Protein AF-A0A0G0J3Q2-F1 (afdb_monomer)

Nearest PDB structures (foldseek):
  4tps-assembly1_B  TM=8.385E-01  e=1.288E-03  Bacillus subtilis subsp. subtilis str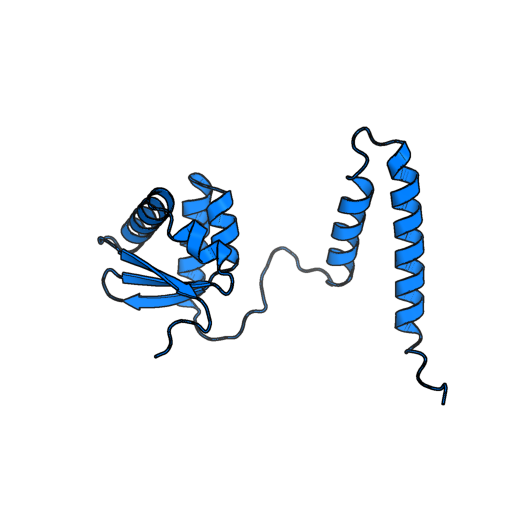. 168
  8a3v-assembly1_C  TM=6.237E-01  e=1.742E-02  Vibrio cholerae
  2aya-assembly1_A  TM=5.145E-01  e=4.061E-02  Escherichia coli
  2m5o-assembly1_A  TM=4.999E-01  e=2.864E-01  Homo sapiens
  3rf0-assembly2_B  TM=2.541E-01  e=2.207E-01  Yersinia pestis CO92

Radius of gyration: 21.68 Å; Cα contacts (8 Å, |Δi|>4): 127; chains: 1; bounding box: 45×45×54 Å

Sequence (148 aa):
MIDRLSKGGDTQKLKELIERLNKAYLEQRYTFLPQIPLELLVMDFVKSDKETVPETIKDYPESGDKNDKILKELIEKVKNENYSIAGILRGCKIVNIDKGKMSIMTNYKFHKEKLSDSKVMSLLEKMAGDFFGEKTKINVMLSGGDYK

Structure (mmCIF, N/CA/C/O backbone):
data_AF-A0A0G0J3Q2-F1
#
_entry.id   AF-A0A0G0J3Q2-F1
#
loop_
_atom_site.group_PDB
_atom_site.id
_atom_site.type_symbol
_atom_site.label_atom_id
_atom_site.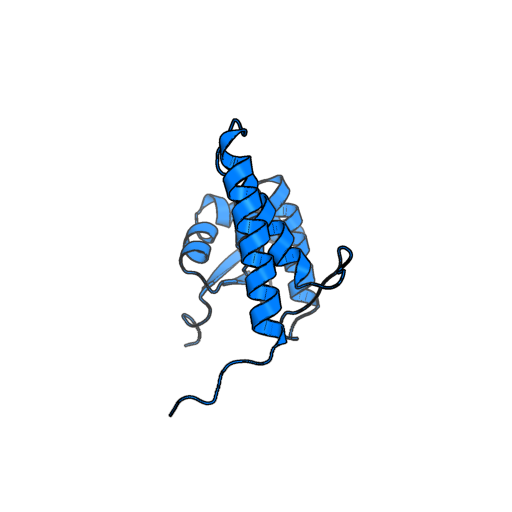label_alt_id
_atom_site.label_comp_id
_atom_site.label_asym_id
_atom_site.label_entity_id
_atom_site.label_seq_id
_atom_site.p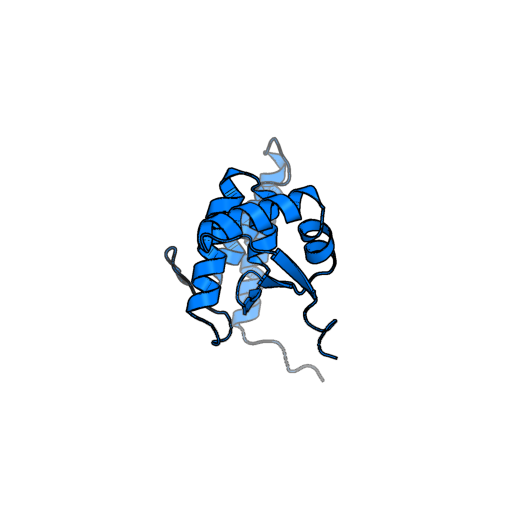dbx_PDB_ins_code
_atom_site.Cartn_x
_atom_site.Cartn_y
_atom_site.Cartn_z
_atom_site.occupancy
_atom_site.B_iso_or_equiv
_atom_site.auth_seq_id
_atom_site.auth_comp_id
_atom_site.auth_asym_id
_atom_site.auth_atom_id
_atom_site.pdbx_PDB_model_num
ATOM 1 N N . MET A 1 1 ? 19.498 -29.380 -35.382 1.00 43.00 1 MET A N 1
ATOM 2 C CA . MET A 1 1 ? 19.730 -28.859 -34.015 1.00 43.00 1 MET A CA 1
ATOM 3 C C . MET A 1 1 ? 19.926 -27.336 -33.988 1.00 43.00 1 MET A C 1
ATOM 5 O O . MET A 1 1 ? 20.501 -26.864 -33.030 1.00 43.00 1 MET A O 1
ATOM 9 N N . ILE A 1 2 ? 19.439 -26.526 -34.943 1.00 41.31 2 ILE A N 1
ATOM 10 C CA . ILE A 1 2 ? 19.470 -25.051 -34.800 1.00 41.31 2 ILE A CA 1
ATOM 11 C C . ILE A 1 2 ? 18.338 -24.417 -35.630 1.00 41.31 2 ILE A C 1
ATOM 13 O O . ILE A 1 2 ? 18.597 -23.668 -36.557 1.00 41.31 2 ILE A O 1
ATOM 17 N N . ASP A 1 3 ? 17.076 -24.754 -35.355 1.00 45.22 3 ASP A N 1
ATOM 18 C CA . ASP A 1 3 ? 15.950 -24.092 -36.037 1.00 45.22 3 ASP A CA 1
ATOM 19 C C . ASP A 1 3 ? 14.808 -23.830 -35.053 1.00 45.22 3 ASP A C 1
ATOM 21 O O . ASP A 1 3 ? 13.842 -24.580 -34.950 1.00 45.22 3 ASP A O 1
ATOM 25 N N . ARG A 1 4 ? 15.024 -22.814 -34.210 1.00 43.97 4 ARG A N 1
ATOM 26 C CA . ARG A 1 4 ? 14.003 -22.106 -33.417 1.00 43.97 4 ARG A CA 1
ATOM 27 C C . ARG A 1 4 ? 14.443 -20.658 -33.170 1.00 43.97 4 ARG A C 1
ATOM 29 O O . ARG A 1 4 ? 14.306 -20.140 -32.065 1.00 43.97 4 ARG A O 1
ATOM 36 N N . LEU A 1 5 ? 15.025 -20.007 -34.179 1.00 44.28 5 LEU A N 1
ATOM 37 C CA . LEU A 1 5 ? 15.294 -18.573 -34.099 1.00 44.28 5 LEU A CA 1
ATOM 38 C C . LEU A 1 5 ? 13.990 -17.818 -34.349 1.00 44.28 5 LEU A C 1
ATOM 40 O O . LEU A 1 5 ? 13.524 -17.692 -35.474 1.00 44.28 5 LEU A O 1
ATOM 44 N N . SER A 1 6 ? 13.398 -17.440 -33.217 1.00 48.28 6 SER A N 1
ATOM 45 C CA . SER A 1 6 ? 12.468 -16.345 -32.942 1.00 48.28 6 SER A CA 1
ATOM 46 C C . SER A 1 6 ? 11.836 -15.632 -34.135 1.00 48.28 6 SER A C 1
ATOM 48 O O . SER A 1 6 ? 12.497 -15.085 -35.012 1.00 48.28 6 SER A O 1
ATOM 50 N N . LYS A 1 7 ? 10.510 -15.544 -34.051 1.00 56.25 7 LYS A N 1
ATOM 51 C CA . LYS A 1 7 ? 9.627 -14.650 -34.798 1.00 56.25 7 LYS A CA 1
ATOM 52 C C . LYS A 1 7 ? 10.303 -13.288 -35.035 1.00 56.25 7 LYS A C 1
ATOM 54 O O . LYS A 1 7 ? 10.717 -12.633 -34.083 1.00 56.25 7 LYS A O 1
ATOM 59 N N . GLY A 1 8 ? 10.362 -12.832 -36.289 1.00 51.53 8 GLY A N 1
ATOM 60 C CA . GLY A 1 8 ? 11.061 -11.600 -36.698 1.00 51.53 8 GLY A CA 1
ATOM 61 C C . GLY A 1 8 ? 10.647 -10.302 -35.979 1.00 51.53 8 GLY A C 1
ATOM 62 O O . GLY A 1 8 ? 11.364 -9.310 -36.070 1.00 51.53 8 GLY A O 1
ATOM 63 N N . GLY A 1 9 ? 9.547 -10.302 -35.219 1.00 59.94 9 GLY A N 1
ATOM 64 C CA . GLY A 1 9 ? 9.152 -9.182 -34.359 1.00 59.94 9 GLY A CA 1
ATOM 65 C C . GLY A 1 9 ? 10.026 -8.999 -33.110 1.00 59.94 9 GLY A C 1
ATOM 66 O O . GLY A 1 9 ? 10.226 -7.868 -32.673 1.00 59.94 9 GLY A O 1
ATOM 67 N N . ASP A 1 10 ? 10.602 -10.072 -32.559 1.00 65.44 10 ASP A N 1
ATOM 68 C CA . ASP A 1 10 ? 11.388 -10.001 -31.315 1.00 65.44 10 ASP A CA 1
ATOM 69 C C . ASP A 1 10 ? 12.768 -9.372 -31.552 1.00 65.44 10 ASP A C 1
ATOM 71 O O . ASP A 1 10 ? 13.262 -8.577 -30.750 1.00 65.44 10 ASP A O 1
ATOM 75 N N . THR A 1 11 ? 13.387 -9.675 -32.697 1.00 78.00 11 THR A N 1
ATOM 76 C CA . THR A 1 11 ? 14.704 -9.141 -33.070 1.00 78.00 11 THR A CA 1
ATOM 77 C C . THR A 1 11 ? 14.649 -7.645 -33.379 1.00 78.00 11 THR A C 1
ATOM 79 O O . THR A 1 11 ? 15.588 -6.915 -33.065 1.00 78.00 11 THR A O 1
ATOM 82 N N . GLN A 1 12 ? 13.544 -7.166 -33.956 1.00 77.25 12 GLN A N 1
ATOM 83 C CA . GLN A 1 12 ? 13.359 -5.747 -34.256 1.00 77.25 12 GLN A CA 1
ATOM 84 C C . GLN A 1 12 ? 13.160 -4.919 -32.980 1.00 77.25 12 GLN A C 1
ATOM 86 O O . GLN A 1 12 ? 13.806 -3.884 -32.826 1.00 77.25 12 GLN A O 1
ATOM 91 N N . LYS A 1 13 ? 12.365 -5.421 -32.025 1.00 78.06 13 LYS A N 1
ATOM 92 C CA . LYS A 1 13 ? 12.221 -4.812 -30.692 1.00 78.06 13 LYS A CA 1
ATOM 93 C C . LYS A 1 13 ? 13.547 -4.764 -29.933 1.00 78.06 13 LYS A C 1
ATOM 95 O O . LYS A 1 13 ? 13.875 -3.753 -29.319 1.00 78.06 13 LYS A O 1
ATOM 100 N N . LEU A 1 14 ? 14.334 -5.841 -30.002 1.00 81.50 14 LEU A N 1
ATOM 101 C CA . LEU A 1 14 ? 15.657 -5.887 -29.382 1.00 81.50 14 LEU A CA 1
ATOM 102 C C . LEU A 1 14 ? 16.597 -4.834 -29.982 1.00 81.50 14 LEU A C 1
ATOM 104 O O . LEU A 1 14 ? 17.293 -4.142 -29.241 1.00 81.50 14 LEU A O 1
ATOM 108 N N . LYS A 1 15 ? 16.595 -4.684 -31.311 1.00 83.50 15 LYS A N 1
ATOM 109 C CA . LYS A 1 15 ? 17.395 -3.666 -31.997 1.00 83.50 15 LYS A CA 1
ATOM 110 C C . LYS A 1 15 ? 17.004 -2.255 -31.549 1.00 83.50 15 LYS A C 1
ATOM 112 O O . LYS A 1 15 ? 17.875 -1.477 -31.175 1.00 83.50 15 LYS A O 1
ATOM 117 N N . GLU A 1 16 ? 15.706 -1.968 -31.496 1.00 84.44 16 GLU A N 1
ATOM 118 C CA . GLU A 1 16 ? 15.185 -0.674 -31.050 1.00 84.44 16 GLU A CA 1
ATOM 119 C C . GLU A 1 16 ? 15.558 -0.361 -29.591 1.00 84.44 16 GLU A C 1
ATOM 121 O O . GLU A 1 16 ? 15.972 0.757 -29.276 1.00 84.44 16 GLU A O 1
ATOM 126 N N . LEU A 1 17 ? 15.478 -1.352 -28.697 1.00 83.75 17 LEU A N 1
ATOM 127 C CA . LEU A 1 17 ? 15.888 -1.197 -27.301 1.00 83.75 17 LEU A CA 1
ATOM 128 C C . LEU A 1 17 ? 17.387 -0.893 -27.179 1.00 83.75 17 LEU A C 1
ATOM 130 O O . LEU A 1 17 ? 17.770 -0.010 -26.412 1.00 83.75 17 LEU A O 1
ATOM 134 N N . ILE A 1 18 ? 18.232 -1.588 -27.946 1.00 86.50 18 ILE A N 1
ATOM 135 C CA . ILE A 1 18 ? 19.683 -1.359 -27.956 1.00 86.50 18 ILE A CA 1
ATOM 136 C C . ILE A 1 18 ? 20.008 0.061 -28.442 1.00 86.50 18 ILE A C 1
ATOM 138 O O . ILE A 1 18 ? 20.859 0.731 -27.855 1.00 86.50 18 ILE A O 1
ATOM 142 N N . GLU A 1 19 ? 19.323 0.551 -29.477 1.00 87.69 19 GLU A N 1
ATOM 143 C CA . GLU A 1 19 ? 19.524 1.911 -29.993 1.00 87.69 19 GLU A CA 1
ATOM 144 C C . GLU A 1 19 ? 19.123 2.978 -28.966 1.00 87.69 19 GLU A C 1
ATOM 146 O O . GLU A 1 19 ? 19.889 3.914 -28.710 1.00 87.69 19 GLU A O 1
ATOM 151 N N . ARG A 1 20 ? 17.970 2.807 -28.307 1.00 84.50 20 ARG A N 1
ATOM 152 C CA . ARG A 1 20 ? 17.527 3.703 -27.228 1.00 84.50 20 ARG A CA 1
ATOM 153 C C . ARG A 1 20 ? 18.498 3.671 -26.043 1.00 84.50 20 ARG A C 1
ATOM 155 O O . ARG A 1 20 ? 18.833 4.726 -25.508 1.00 84.50 20 ARG A O 1
ATOM 162 N N . LEU A 1 21 ? 18.990 2.488 -25.662 1.00 87.00 21 LEU A N 1
ATOM 163 C CA . LEU A 1 21 ? 19.925 2.320 -24.546 1.00 87.00 21 LEU A CA 1
ATOM 164 C C . LEU A 1 21 ? 21.259 3.021 -24.817 1.00 87.00 21 LEU A C 1
ATOM 166 O O . LEU A 1 21 ? 21.761 3.740 -23.955 1.00 87.00 21 LEU A O 1
ATOM 170 N N . ASN A 1 22 ? 21.801 2.865 -26.026 1.00 87.06 22 ASN A N 1
ATOM 171 C CA . ASN A 1 22 ? 23.017 3.564 -26.436 1.00 87.06 22 ASN A CA 1
ATOM 172 C C . ASN A 1 22 ? 22.836 5.084 -26.399 1.00 87.06 22 ASN A C 1
ATOM 174 O O . ASN A 1 22 ? 23.733 5.793 -25.947 1.00 87.06 22 ASN A O 1
ATOM 178 N N . LYS A 1 23 ? 21.672 5.595 -26.816 1.00 85.94 23 LYS A N 1
ATOM 179 C CA . LYS A 1 23 ? 21.364 7.026 -26.731 1.00 85.94 23 LYS A CA 1
ATOM 180 C C . LYS A 1 23 ? 21.357 7.520 -25.278 1.00 85.94 23 LYS A C 1
ATOM 182 O O . LYS A 1 23 ? 22.095 8.450 -24.960 1.00 85.94 23 LYS A O 1
ATOM 187 N N . ALA A 1 24 ? 20.613 6.852 -24.396 1.00 82.62 24 ALA A N 1
ATOM 188 C CA . ALA A 1 24 ? 20.546 7.211 -22.977 1.00 82.62 24 ALA A CA 1
ATOM 189 C C . ALA A 1 24 ? 21.922 7.135 -22.289 1.00 82.62 24 ALA A C 1
ATOM 191 O O . ALA A 1 24 ? 22.258 7.985 -21.464 1.00 82.62 24 ALA A O 1
ATOM 192 N N . TYR A 1 25 ? 22.751 6.156 -22.667 1.00 82.44 25 TYR A N 1
ATOM 193 C CA . TYR A 1 25 ? 24.131 6.031 -22.194 1.00 82.44 25 TYR A CA 1
ATOM 194 C C . TYR A 1 25 ? 25.023 7.205 -22.634 1.00 82.44 25 TYR A C 1
ATOM 196 O O . TYR A 1 25 ? 25.855 7.678 -21.860 1.00 82.44 25 TYR A O 1
ATOM 204 N N . LEU A 1 26 ? 24.854 7.719 -23.856 1.00 82.56 26 LEU A N 1
ATOM 205 C CA . LEU A 1 26 ? 25.596 8.898 -24.319 1.00 82.56 26 LEU A CA 1
ATOM 206 C C . LEU A 1 26 ? 25.140 10.179 -23.602 1.00 82.56 26 LEU A C 1
ATOM 208 O O . LEU A 1 26 ? 25.977 10.999 -23.219 1.00 82.56 26 LEU A O 1
ATOM 212 N N . GLU A 1 27 ? 23.837 10.324 -23.351 1.00 77.75 27 GLU A N 1
ATOM 213 C CA . GLU A 1 27 ? 23.251 11.446 -22.598 1.00 77.75 27 GLU A CA 1
ATOM 214 C C . GLU A 1 27 ? 23.674 11.443 -21.116 1.00 77.75 27 GLU A C 1
ATOM 216 O O . GLU A 1 27 ? 23.754 12.496 -20.480 1.00 77.75 27 GLU A O 1
ATOM 221 N N . GLN A 1 28 ? 24.055 10.275 -20.585 1.00 73.25 28 GLN A N 1
ATOM 222 C CA . GLN A 1 28 ? 24.567 10.086 -19.226 1.00 73.25 28 GLN A CA 1
ATOM 223 C C . GLN A 1 28 ? 25.792 10.954 -18.898 1.00 73.25 28 GLN A C 1
ATOM 225 O O . GLN A 1 28 ? 25.994 11.327 -17.744 1.00 73.25 28 GLN A O 1
ATOM 230 N N . ARG A 1 29 ? 26.606 11.304 -19.901 1.00 63.28 29 ARG A N 1
ATOM 231 C CA . ARG A 1 29 ? 27.837 12.094 -19.712 1.00 63.28 29 ARG A CA 1
ATOM 232 C C . ARG A 1 29 ? 27.596 13.593 -19.524 1.00 63.28 29 ARG A C 1
ATOM 234 O O . ARG A 1 29 ? 28.522 14.296 -19.133 1.00 63.2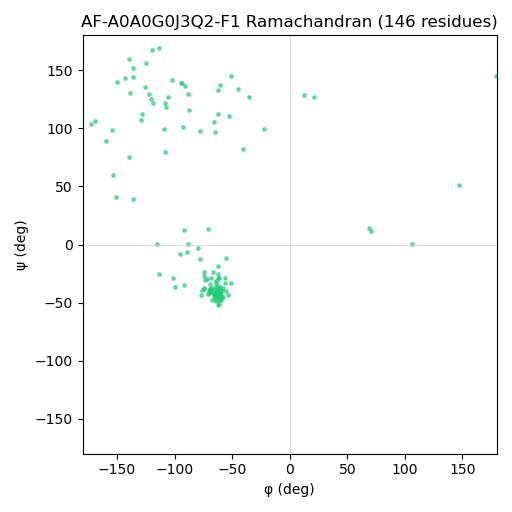8 29 ARG A O 1
ATOM 241 N N . TYR A 1 30 ? 26.382 14.073 -19.794 1.00 64.88 30 TYR A N 1
ATOM 242 C CA . TYR A 1 30 ? 26.036 15.499 -19.771 1.00 64.88 30 TYR A CA 1
ATOM 243 C C . TYR A 1 30 ? 25.016 15.862 -18.684 1.00 64.88 30 TYR A C 1
ATOM 245 O O . TYR A 1 30 ? 24.637 17.023 -18.552 1.00 64.88 30 TYR A O 1
ATOM 253 N N . THR A 1 31 ? 24.576 14.885 -17.889 1.00 63.91 31 THR A N 1
ATOM 254 C CA . THR A 1 31 ? 23.658 15.098 -16.766 1.00 63.91 31 THR A CA 1
ATOM 255 C C . THR A 1 31 ? 24.427 15.283 -15.460 1.00 63.91 31 THR A C 1
ATOM 257 O O . THR A 1 31 ? 25.379 14.561 -15.168 1.00 63.91 31 THR A O 1
ATOM 260 N N . PHE A 1 32 ? 23.966 16.224 -14.633 1.00 64.12 32 PHE A N 1
ATOM 261 C CA . PHE A 1 32 ? 24.468 16.430 -13.271 1.00 64.12 32 PHE A CA 1
ATOM 262 C C . PHE A 1 32 ? 24.230 15.213 -12.357 1.00 64.12 32 PHE A C 1
ATOM 264 O O . PHE A 1 32 ? 24.891 15.079 -11.330 1.00 64.12 32 PHE A O 1
ATOM 271 N N . LEU A 1 33 ? 23.314 14.312 -12.739 1.00 65.62 33 LEU A N 1
ATOM 272 C CA . LEU A 1 33 ? 23.038 13.045 -12.066 1.00 65.62 33 LEU A CA 1
ATOM 273 C C . LEU A 1 33 ? 23.060 11.897 -13.095 1.00 65.62 33 LEU A C 1
ATOM 275 O O . LEU A 1 33 ? 22.122 11.771 -13.890 1.00 65.62 33 LEU A O 1
ATOM 279 N N . PRO A 1 34 ? 24.093 11.038 -13.095 1.00 58.47 34 PRO A N 1
ATOM 280 C CA . PRO A 1 34 ? 24.370 10.058 -14.150 1.00 58.47 34 PRO A CA 1
ATOM 281 C C . PRO A 1 34 ? 23.385 8.877 -14.212 1.00 58.47 34 PRO A C 1
ATOM 283 O O . PRO A 1 34 ? 23.681 7.885 -14.858 1.00 58.47 34 PRO A O 1
ATOM 286 N N . GLN A 1 35 ? 22.234 8.925 -13.545 1.00 63.25 35 GLN A N 1
ATOM 287 C CA . GLN A 1 35 ? 21.268 7.813 -13.504 1.00 63.25 35 GLN A CA 1
ATOM 288 C C . GLN A 1 35 ? 19.948 8.151 -14.211 1.00 63.25 35 GLN A C 1
ATOM 290 O O . GLN A 1 35 ? 19.302 7.267 -14.772 1.00 63.25 35 GLN A O 1
ATOM 295 N N . ILE A 1 36 ? 19.612 9.443 -14.296 1.00 78.88 36 ILE A N 1
ATOM 296 C CA . ILE A 1 36 ? 18.325 9.924 -14.815 1.00 78.88 36 ILE A CA 1
ATOM 297 C C . ILE A 1 36 ? 18.036 9.453 -16.256 1.00 78.88 36 ILE A C 1
ATOM 299 O O . ILE A 1 36 ? 16.925 8.982 -16.497 1.00 78.88 36 ILE A O 1
ATOM 303 N N . PRO A 1 37 ? 18.979 9.504 -17.222 1.00 78.38 37 PRO A N 1
ATOM 304 C CA . PRO A 1 37 ? 18.687 9.099 -18.603 1.00 78.38 37 PRO A CA 1
ATOM 305 C C . PRO A 1 37 ? 18.297 7.622 -18.744 1.00 78.38 37 PRO A C 1
ATOM 307 O O . PRO A 1 37 ? 17.430 7.279 -19.545 1.00 78.38 37 PRO A O 1
ATOM 310 N N . LEU A 1 38 ? 18.900 6.743 -17.939 1.00 81.94 38 LEU A N 1
ATOM 311 C CA . LEU A 1 38 ? 18.574 5.316 -17.936 1.00 81.94 38 LEU A CA 1
ATOM 312 C C . LEU A 1 38 ? 17.232 5.054 -17.247 1.00 81.94 38 LEU A C 1
ATOM 314 O O . LEU A 1 38 ? 16.448 4.237 -17.725 1.00 81.94 38 LEU A O 1
ATOM 318 N N . GLU A 1 39 ? 16.937 5.771 -16.161 1.00 79.12 39 GLU A N 1
ATOM 319 C CA . GLU A 1 39 ? 15.644 5.682 -15.478 1.00 79.12 39 GLU A CA 1
ATOM 320 C C . GLU A 1 39 ? 14.485 6.113 -16.387 1.00 79.12 39 GLU A C 1
ATOM 322 O O . GLU A 1 39 ? 13.481 5.405 -16.479 1.00 79.12 39 GLU A O 1
ATOM 327 N N . LEU A 1 40 ? 14.639 7.227 -17.111 1.00 77.06 40 LEU A N 1
ATOM 328 C CA . LEU A 1 40 ? 13.645 7.707 -18.076 1.00 77.06 40 LEU A CA 1
ATOM 329 C C . LEU A 1 40 ? 13.424 6.701 -19.210 1.00 77.06 40 LEU A C 1
ATOM 331 O O . LEU A 1 40 ? 12.281 6.401 -19.550 1.00 77.06 40 LEU A O 1
ATOM 335 N N . LEU A 1 41 ? 14.500 6.103 -19.731 1.00 83.12 41 LEU A N 1
ATOM 336 C CA . LEU A 1 41 ? 14.406 5.071 -20.759 1.00 83.12 41 LEU A CA 1
ATOM 337 C C . LEU A 1 41 ? 13.617 3.841 -20.289 1.00 83.12 41 LEU A C 1
ATOM 339 O O . LEU A 1 41 ? 12.793 3.320 -21.041 1.00 83.12 41 LEU A O 1
ATOM 343 N N . VAL A 1 42 ? 13.835 3.384 -19.052 1.00 82.94 42 VAL A N 1
ATOM 344 C CA . VAL A 1 42 ? 13.074 2.262 -18.478 1.00 82.94 42 VAL A CA 1
ATOM 345 C C . VAL A 1 42 ? 11.597 2.632 -18.332 1.00 82.94 42 VAL A C 1
ATOM 347 O O . VAL A 1 42 ? 10.733 1.824 -18.675 1.00 82.94 42 VAL A O 1
ATOM 350 N N . MET A 1 43 ? 11.284 3.853 -17.884 1.00 76.25 43 MET A N 1
ATOM 351 C CA . MET A 1 43 ? 9.896 4.321 -17.789 1.00 76.25 43 MET A CA 1
ATOM 352 C C . MET A 1 43 ? 9.207 4.367 -19.157 1.00 76.25 43 MET A C 1
ATOM 354 O O . MET A 1 43 ? 8.067 3.916 -19.277 1.00 76.25 43 MET A O 1
ATOM 358 N N . ASP A 1 44 ? 9.884 4.875 -20.184 1.00 79.31 44 ASP A N 1
ATOM 359 C CA . ASP A 1 44 ? 9.330 4.982 -21.535 1.00 79.31 44 ASP A CA 1
ATOM 360 C C . ASP A 1 44 ? 9.155 3.613 -22.190 1.00 79.31 44 ASP A C 1
ATOM 362 O O . ASP A 1 44 ? 8.140 3.362 -22.841 1.00 79.31 44 ASP A O 1
ATOM 366 N N . PHE A 1 45 ? 10.092 2.690 -21.974 1.00 78.88 45 PHE A N 1
ATOM 367 C CA . PHE A 1 45 ? 9.984 1.324 -22.480 1.00 78.88 45 PHE A CA 1
ATOM 368 C C . PHE A 1 45 ? 8.808 0.571 -21.838 1.00 78.88 45 PHE A C 1
ATOM 370 O O . PHE A 1 45 ? 7.996 -0.018 -22.545 1.00 78.88 45 PHE A O 1
ATOM 377 N N . VAL A 1 46 ? 8.632 0.685 -20.515 1.00 78.25 46 VAL A N 1
ATOM 378 C CA . VAL A 1 46 ? 7.494 0.081 -19.791 1.00 78.25 46 VAL A CA 1
ATOM 379 C C . VAL A 1 46 ? 6.150 0.684 -20.218 1.00 78.25 46 VAL A C 1
ATOM 381 O O . VAL A 1 46 ? 5.132 -0.010 -20.209 1.00 78.25 46 VAL A O 1
ATOM 384 N N . LYS A 1 47 ? 6.125 1.966 -20.604 1.00 73.50 47 LYS A N 1
ATOM 385 C CA . LYS A 1 47 ? 4.932 2.609 -21.176 1.00 73.50 47 LYS A CA 1
ATOM 386 C C . LYS A 1 47 ? 4.654 2.157 -22.611 1.00 73.50 47 LYS A C 1
ATOM 388 O O . LYS A 1 47 ? 3.496 2.109 -22.990 1.00 73.50 47 LYS A O 1
ATOM 393 N N . SER A 1 48 ? 5.680 1.811 -23.389 1.00 62.41 48 SER A N 1
ATOM 394 C CA . SER A 1 48 ? 5.556 1.486 -24.819 1.00 62.41 48 SER A CA 1
ATOM 395 C C . SER A 1 48 ? 4.932 0.108 -25.096 1.00 62.41 48 SER A C 1
ATOM 397 O O . SER A 1 48 ? 4.296 -0.059 -26.131 1.00 62.41 48 SER A O 1
ATOM 399 N N . ASP A 1 49 ? 5.056 -0.866 -24.184 1.00 59.75 49 ASP A N 1
ATOM 400 C CA . ASP A 1 49 ? 4.332 -2.156 -24.263 1.00 59.75 49 ASP A CA 1
ATOM 401 C C . ASP A 1 49 ? 2.868 -2.053 -23.790 1.00 59.75 49 ASP A C 1
ATOM 403 O O . ASP A 1 49 ? 2.110 -3.021 -23.860 1.00 59.75 49 ASP A O 1
ATOM 407 N N . LYS A 1 50 ? 2.444 -0.874 -23.323 1.00 46.41 50 LYS A N 1
ATOM 408 C CA . LYS A 1 50 ? 1.051 -0.573 -23.005 1.00 46.41 50 LYS A CA 1
ATOM 409 C C . LYS A 1 50 ? 0.523 0.406 -24.046 1.00 46.41 50 LYS A C 1
ATOM 411 O O . LYS A 1 50 ? 0.737 1.610 -23.931 1.00 46.41 50 LYS A O 1
ATOM 416 N N . GLU A 1 51 ? -0.202 -0.098 -25.046 1.00 45.44 51 GLU A N 1
ATOM 417 C CA . GLU A 1 51 ? -1.158 0.745 -25.770 1.00 45.44 51 GLU A CA 1
ATOM 418 C C . GLU A 1 51 ? -1.952 1.570 -24.748 1.00 45.44 51 GLU A C 1
ATOM 420 O O . GLU A 1 51 ? -2.352 1.066 -23.696 1.00 45.44 51 GLU A O 1
ATOM 425 N N . THR A 1 52 ? -2.074 2.863 -25.043 1.00 42.09 52 THR A N 1
ATOM 426 C CA . THR A 1 52 ? -2.698 3.921 -24.245 1.00 42.09 52 THR A CA 1
ATOM 427 C C . THR A 1 52 ? -3.721 3.416 -23.225 1.00 42.09 52 THR A C 1
ATOM 429 O O . THR A 1 52 ? -4.889 3.217 -23.551 1.00 42.09 52 THR A O 1
ATOM 432 N N . VAL A 1 53 ? -3.305 3.296 -21.965 1.00 41.31 53 VAL A N 1
ATOM 433 C CA . VAL A 1 53 ? -4.234 3.415 -20.843 1.00 41.31 53 VAL A CA 1
ATOM 434 C C . VAL A 1 53 ? -4.219 4.880 -20.403 1.00 41.31 53 VAL A C 1
ATOM 436 O O . VAL A 1 53 ? -3.279 5.289 -19.715 1.00 41.31 53 VAL A O 1
ATOM 439 N N . PRO A 1 54 ? -5.217 5.708 -20.789 1.00 36.94 54 PRO A N 1
ATOM 440 C CA . PRO A 1 54 ? -5.556 6.865 -19.964 1.00 36.94 54 PRO A CA 1
ATOM 441 C C . PRO A 1 54 ? -5.760 6.356 -18.536 1.00 36.94 54 PRO A C 1
ATOM 443 O O . PRO A 1 54 ? -6.217 5.228 -18.364 1.00 36.94 54 PRO A O 1
ATOM 446 N N . GLU A 1 55 ? -5.383 7.147 -17.533 1.00 47.78 55 GLU A N 1
ATOM 447 C CA . GLU A 1 55 ? -5.502 6.845 -16.101 1.00 47.78 55 GLU A CA 1
ATOM 448 C C . GLU A 1 55 ? -6.827 6.142 -15.723 1.00 47.78 55 GLU A C 1
ATOM 450 O O . GLU A 1 55 ? -7.765 6.787 -15.286 1.00 47.78 55 GLU A O 1
ATOM 455 N N . THR A 1 56 ? -6.929 4.817 -15.891 1.00 42.56 56 THR A N 1
ATOM 456 C CA . THR A 1 56 ? -8.088 3.983 -15.531 1.00 42.56 56 THR A CA 1
ATOM 457 C C . THR A 1 56 ? -7.759 2.482 -15.716 1.00 42.56 56 THR A C 1
ATOM 459 O O . THR A 1 56 ? -7.674 1.987 -16.829 1.00 42.56 56 THR A O 1
ATOM 462 N N . ILE A 1 57 ? -7.516 1.791 -14.587 1.00 49.38 57 ILE A N 1
ATOM 463 C CA . ILE A 1 57 ? -7.806 0.377 -14.190 1.00 49.38 57 ILE A CA 1
ATOM 464 C C . ILE A 1 57 ? -8.051 -0.668 -15.330 1.00 49.38 57 ILE A C 1
ATOM 466 O O . ILE A 1 57 ? -8.968 -0.475 -16.114 1.00 49.38 57 ILE A O 1
ATOM 470 N N . LYS A 1 58 ? -7.384 -1.844 -15.429 1.00 46.09 58 LYS A N 1
ATOM 471 C CA . LYS A 1 58 ? -7.537 -3.092 -14.615 1.00 46.09 58 LYS A CA 1
ATOM 472 C C . LYS A 1 58 ? -6.578 -4.216 -15.086 1.00 46.09 58 LYS A C 1
ATOM 474 O O . LYS A 1 58 ? -6.393 -4.344 -16.286 1.00 46.09 58 LYS A O 1
ATOM 479 N N . ASP A 1 59 ? -6.058 -5.034 -14.153 1.00 34.47 59 ASP A N 1
ATOM 480 C CA . ASP A 1 59 ? -6.199 -6.514 -14.143 1.00 34.47 59 ASP A CA 1
ATOM 481 C C . ASP A 1 59 ? -5.708 -7.095 -12.789 1.00 34.47 59 ASP A C 1
ATOM 483 O O . ASP A 1 59 ? -4.517 -7.094 -12.482 1.00 34.47 59 ASP A O 1
ATOM 487 N N . TYR A 1 60 ? -6.638 -7.526 -11.934 1.00 42.00 60 TYR A N 1
ATOM 488 C CA . TYR A 1 60 ? -6.401 -8.402 -10.776 1.00 42.00 60 TYR A CA 1
ATOM 489 C C . TYR A 1 60 ? -7.610 -9.348 -10.677 1.00 42.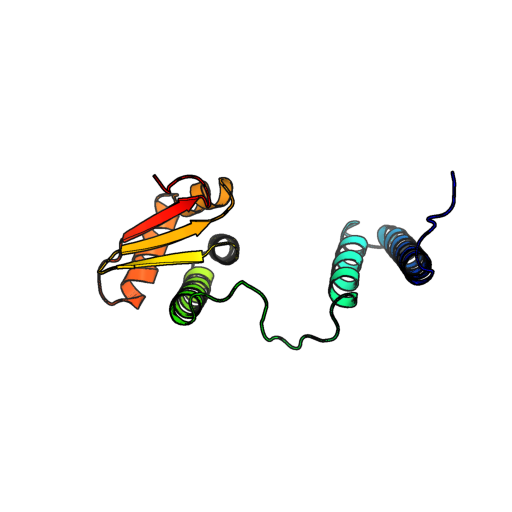00 60 TYR A C 1
ATOM 491 O O . TYR A 1 60 ? -8.726 -8.906 -10.953 1.00 42.00 60 TYR A O 1
ATOM 499 N N . PRO A 1 61 ? -7.416 -10.626 -10.295 1.00 39.41 61 PRO A N 1
ATOM 500 C CA . PRO A 1 61 ? -8.432 -11.664 -10.441 1.00 39.41 61 PRO A CA 1
ATOM 501 C C . PRO A 1 61 ? -9.692 -11.358 -9.625 1.00 39.41 61 PRO A C 1
ATOM 503 O O . PRO A 1 61 ? -9.619 -10.994 -8.448 1.00 39.41 61 PRO A O 1
ATOM 506 N N . GLU A 1 62 ? -10.831 -11.508 -10.299 1.00 46.75 62 GLU A N 1
ATOM 507 C CA . GLU A 1 62 ? -12.183 -11.177 -9.859 1.00 46.75 62 GLU A CA 1
ATOM 508 C C . GLU A 1 62 ? -12.645 -12.028 -8.670 1.00 46.75 62 GLU A C 1
ATOM 510 O O . GLU A 1 62 ? -13.190 -13.118 -8.823 1.00 46.75 62 GLU A O 1
ATOM 515 N N . SER A 1 63 ? -12.496 -11.478 -7.467 1.00 49.38 63 SER A N 1
ATOM 516 C CA . SER A 1 63 ? -13.376 -11.774 -6.333 1.00 49.38 63 SER A CA 1
ATOM 517 C C . SER A 1 63 ? -13.269 -10.652 -5.284 1.00 49.38 63 SER A C 1
ATOM 519 O O . SER A 1 63 ? -12.427 -10.750 -4.393 1.00 49.38 63 SER A O 1
ATOM 521 N N . GLY A 1 64 ? -14.074 -9.572 -5.359 1.00 49.91 64 GLY A N 1
ATOM 522 C CA . GLY A 1 64 ? -14.166 -8.613 -4.232 1.00 49.91 64 GLY A CA 1
ATOM 523 C C . GLY A 1 64 ? -14.411 -7.114 -4.493 1.00 49.91 64 GLY A C 1
ATOM 524 O O . GLY A 1 64 ? -13.731 -6.295 -3.883 1.00 49.91 64 GLY A O 1
ATOM 525 N N . ASP A 1 65 ? -15.418 -6.713 -5.282 1.00 72.31 65 ASP A N 1
ATOM 526 C CA . ASP A 1 65 ? -15.684 -5.292 -5.639 1.00 72.31 65 ASP A CA 1
ATOM 527 C C . ASP A 1 65 ? -15.757 -4.308 -4.441 1.00 72.31 65 ASP A C 1
ATOM 529 O O . ASP A 1 65 ? -15.336 -3.155 -4.537 1.00 72.31 65 ASP A O 1
ATOM 533 N N . LYS A 1 66 ? -16.251 -4.758 -3.277 1.00 82.06 66 LYS A N 1
ATOM 534 C CA . LYS A 1 66 ? -16.332 -3.928 -2.058 1.00 82.06 66 LYS A CA 1
ATOM 535 C C . LYS A 1 66 ? -14.983 -3.764 -1.355 1.00 82.06 66 LYS A C 1
ATOM 537 O O . LYS A 1 66 ? -14.644 -2.660 -0.940 1.00 82.06 66 LYS A O 1
ATOM 542 N N . ASN A 1 67 ? -14.213 -4.841 -1.234 1.00 87.69 67 ASN A N 1
ATOM 543 C CA . ASN A 1 67 ? -12.949 -4.838 -0.499 1.00 87.69 67 ASN A CA 1
ATOM 544 C C . ASN A 1 67 ? -11.890 -3.996 -1.216 1.00 87.69 67 ASN A C 1
ATOM 546 O O . ASN A 1 67 ? -11.151 -3.263 -0.566 1.00 87.69 67 ASN A O 1
ATOM 550 N N . ASP A 1 68 ? -11.864 -4.037 -2.549 1.00 86.88 68 ASP A N 1
ATOM 551 C CA . ASP A 1 68 ? -10.984 -3.196 -3.360 1.00 86.88 68 ASP A CA 1
ATOM 552 C C . ASP A 1 68 ? -11.281 -1.701 -3.200 1.00 86.88 68 ASP A C 1
ATOM 554 O O . ASP A 1 68 ? -10.358 -0.891 -3.109 1.00 86.88 68 ASP A O 1
ATOM 558 N N . LYS A 1 69 ? -12.562 -1.316 -3.131 1.00 89.69 69 LYS A N 1
ATOM 559 C CA . LYS A 1 69 ? -12.955 0.080 -2.879 1.00 89.69 69 LYS A CA 1
ATOM 560 C C . LYS A 1 69 ? -12.495 0.543 -1.501 1.00 89.69 69 LYS A C 1
ATOM 562 O O . LYS A 1 69 ? -11.839 1.574 -1.401 1.00 89.69 69 LYS A O 1
ATOM 567 N N . ILE A 1 70 ? -12.759 -0.259 -0.471 1.00 90.94 70 ILE A N 1
ATOM 568 C CA . ILE A 1 70 ? -12.344 0.033 0.908 1.00 90.94 70 ILE A CA 1
ATOM 569 C C . ILE A 1 70 ? -10.820 0.155 1.000 1.00 90.94 70 ILE A C 1
ATOM 571 O O . ILE A 1 70 ? -10.308 1.089 1.613 1.00 90.94 70 ILE A O 1
ATOM 575 N N . LEU A 1 71 ? -10.079 -0.749 0.353 1.00 92.81 71 LEU A N 1
ATOM 576 C CA . LEU A 1 71 ? -8.621 -0.698 0.334 1.00 92.81 71 LEU A CA 1
ATOM 577 C C . LEU A 1 71 ? -8.107 0.578 -0.342 1.00 92.81 71 LEU A C 1
ATOM 579 O O . LEU A 1 71 ? -7.183 1.203 0.172 1.00 92.81 71 LEU A O 1
ATOM 583 N N . LYS A 1 72 ? -8.705 0.995 -1.464 1.00 92.19 72 LYS A N 1
ATOM 584 C CA . LYS A 1 72 ? -8.334 2.246 -2.144 1.00 92.19 72 LYS A CA 1
ATOM 585 C C . LYS A 1 72 ? -8.569 3.471 -1.268 1.00 92.19 72 LYS A C 1
ATOM 587 O O . LYS A 1 72 ? -7.676 4.308 -1.167 1.00 92.19 72 LYS A O 1
ATOM 592 N N . GLU A 1 73 ? -9.722 3.559 -0.613 1.00 92.25 73 GLU A N 1
ATOM 593 C CA . GLU A 1 73 ? -10.020 4.677 0.290 1.00 92.25 73 GLU A CA 1
ATOM 594 C C . GLU A 1 73 ? -9.072 4.701 1.494 1.00 92.25 73 GLU A C 1
ATOM 596 O O . GLU A 1 73 ? -8.544 5.755 1.854 1.00 92.25 73 GLU A O 1
ATOM 601 N N . LEU A 1 74 ? -8.764 3.531 2.066 1.00 93.00 74 LEU A N 1
ATOM 602 C CA . LEU A 1 74 ? -7.779 3.410 3.139 1.00 93.00 74 LEU A CA 1
ATOM 603 C C . LEU A 1 74 ? -6.391 3.889 2.685 1.00 93.00 74 LEU A C 1
ATOM 605 O O . LEU A 1 74 ? -5.735 4.630 3.415 1.00 93.00 74 LEU A O 1
ATOM 609 N N . ILE A 1 75 ? -5.948 3.509 1.481 1.00 93.69 75 ILE A N 1
ATOM 610 C CA . ILE A 1 75 ? -4.660 3.936 0.910 1.00 93.69 75 ILE A CA 1
ATOM 611 C C . ILE A 1 75 ? -4.602 5.458 0.767 1.00 93.69 75 ILE A C 1
ATOM 613 O O . ILE A 1 75 ? -3.610 6.063 1.176 1.00 93.69 75 ILE A O 1
ATOM 617 N N . GLU A 1 76 ? -5.644 6.080 0.214 1.00 93.25 76 GLU A N 1
ATOM 618 C CA . GLU A 1 76 ? -5.683 7.535 0.034 1.00 93.25 76 GLU A CA 1
ATOM 619 C C . GLU A 1 76 ? -5.693 8.270 1.377 1.00 93.25 76 GLU A C 1
ATOM 621 O O . GLU A 1 76 ? -5.011 9.284 1.532 1.00 93.25 76 GLU A O 1
ATOM 626 N N . LYS A 1 77 ? -6.370 7.727 2.392 1.00 91.81 77 LYS A N 1
ATOM 627 C CA . LYS A 1 77 ? -6.354 8.312 3.734 1.00 91.81 77 LYS A CA 1
ATOM 628 C C . LYS A 1 77 ? -4.974 8.209 4.385 1.00 91.81 77 LYS A C 1
ATOM 630 O O . LYS A 1 77 ? -4.445 9.207 4.870 1.00 91.81 77 LYS A O 1
ATOM 635 N N . VAL A 1 78 ? -4.359 7.026 4.329 1.00 93.62 78 VAL A N 1
ATOM 636 C CA . VAL A 1 78 ? -3.022 6.767 4.885 1.00 93.62 78 VAL A CA 1
ATOM 637 C C . VAL A 1 78 ? -1.950 7.592 4.177 1.00 93.62 78 VAL A C 1
ATOM 639 O O . VAL A 1 78 ? -1.002 8.020 4.823 1.00 93.62 78 VAL A O 1
ATOM 642 N N . LYS A 1 79 ? -2.099 7.873 2.879 1.00 91.50 79 LYS A N 1
ATOM 643 C CA . LYS A 1 79 ? -1.158 8.684 2.090 1.00 91.50 79 LYS A CA 1
ATOM 644 C C . LYS A 1 79 ? -0.919 10.078 2.679 1.00 91.50 79 LYS A C 1
ATOM 646 O O . LYS A 1 79 ? 0.203 10.566 2.571 1.00 91.50 79 LYS A O 1
ATOM 651 N N . ASN A 1 80 ? -1.932 10.682 3.308 1.00 90.56 80 ASN A N 1
ATOM 652 C CA . ASN A 1 80 ? -1.811 11.999 3.946 1.00 90.56 80 ASN A CA 1
ATOM 653 C C . ASN A 1 80 ? -0.910 11.974 5.192 1.00 90.56 80 ASN A C 1
ATOM 655 O O . ASN A 1 80 ? -0.260 12.968 5.490 1.00 90.56 80 ASN A O 1
ATOM 659 N N . GLU A 1 81 ? -0.831 10.833 5.878 1.00 89.75 81 GLU A N 1
ATOM 660 C CA . GLU A 1 81 ? -0.035 10.668 7.102 1.00 89.75 81 GLU A CA 1
ATOM 661 C C . GLU A 1 81 ? 1.313 9.982 6.825 1.00 89.75 81 GLU A C 1
ATOM 663 O O . GLU A 1 81 ? 2.325 10.289 7.453 1.00 89.75 81 GLU A O 1
ATOM 668 N N . ASN A 1 82 ? 1.346 9.016 5.899 1.00 90.69 82 ASN A N 1
ATOM 669 C CA . ASN A 1 82 ? 2.534 8.234 5.579 1.00 90.69 82 ASN A CA 1
ATOM 670 C C . ASN A 1 82 ? 2.512 7.671 4.145 1.00 90.69 82 ASN A C 1
ATOM 672 O O . ASN A 1 82 ? 1.961 6.601 3.862 1.00 90.69 82 ASN A O 1
ATOM 676 N N . TYR A 1 83 ? 3.210 8.365 3.244 1.00 92.81 83 TYR A N 1
ATOM 677 C CA . TYR A 1 83 ? 3.309 7.995 1.831 1.00 92.81 83 TYR A CA 1
ATOM 678 C C . TYR A 1 83 ? 3.952 6.616 1.600 1.00 92.81 83 TYR A C 1
ATOM 680 O O . TYR A 1 83 ? 3.515 5.855 0.733 1.00 92.81 83 TYR A O 1
ATOM 688 N N . SER A 1 84 ? 4.966 6.263 2.396 1.00 91.25 84 SER A N 1
ATOM 689 C CA . SER A 1 84 ? 5.676 4.985 2.277 1.00 91.25 84 SER A CA 1
ATOM 690 C C . SER A 1 84 ? 4.768 3.800 2.608 1.00 91.25 84 SER A C 1
ATOM 692 O O . SER A 1 84 ? 4.762 2.807 1.881 1.00 91.25 84 SER A O 1
ATOM 694 N N . ILE A 1 85 ? 3.951 3.910 3.660 1.00 94.62 85 ILE A N 1
ATOM 695 C CA . ILE A 1 85 ? 2.989 2.861 4.031 1.00 94.62 85 ILE A CA 1
ATOM 696 C C . ILE A 1 85 ? 1.868 2.744 2.997 1.00 94.62 85 ILE A C 1
ATOM 698 O O . ILE A 1 85 ? 1.500 1.627 2.632 1.00 94.62 85 ILE A O 1
ATOM 702 N N . ALA A 1 86 ? 1.385 3.863 2.452 1.00 93.50 86 ALA A N 1
ATOM 703 C CA . ALA A 1 86 ? 0.432 3.840 1.343 1.00 93.50 86 ALA A CA 1
ATOM 704 C C . ALA A 1 86 ? 0.993 3.083 0.122 1.00 93.50 86 ALA A C 1
ATOM 706 O O . ALA A 1 86 ? 0.271 2.328 -0.526 1.00 93.50 86 ALA A O 1
ATOM 707 N N . GLY A 1 87 ? 2.294 3.221 -0.160 1.00 91.69 87 GLY A N 1
ATOM 708 C CA . GLY A 1 87 ? 2.989 2.435 -1.183 1.00 91.69 87 GLY A CA 1
ATOM 709 C C . GLY A 1 87 ? 2.952 0.928 -0.923 1.00 91.69 87 GLY A C 1
ATOM 710 O O . GLY A 1 87 ? 2.635 0.161 -1.829 1.00 91.69 87 GLY A O 1
ATOM 711 N N . ILE A 1 88 ? 3.206 0.510 0.318 1.00 92.81 88 ILE A N 1
ATOM 712 C CA . ILE A 1 88 ? 3.180 -0.904 0.720 1.00 92.81 88 ILE A CA 1
ATOM 713 C C . ILE A 1 88 ? 1.763 -1.489 0.610 1.00 92.81 88 ILE A C 1
ATOM 715 O O . ILE A 1 88 ? 1.584 -2.598 0.099 1.00 92.81 88 ILE A O 1
ATOM 719 N N . LEU A 1 89 ? 0.743 -0.738 1.037 1.00 93.75 89 LEU A N 1
ATOM 720 C CA . LEU A 1 89 ? -0.660 -1.168 0.994 1.00 93.75 89 LEU A CA 1
ATOM 721 C C . LEU A 1 89 ? -1.170 -1.447 -0.427 1.00 93.75 89 LEU A C 1
ATOM 723 O O . LEU A 1 89 ? -2.023 -2.313 -0.595 1.00 93.75 89 LEU A O 1
ATOM 727 N N . ARG A 1 90 ? -0.624 -0.782 -1.456 1.00 92.31 90 ARG A N 1
ATOM 728 C CA . ARG A 1 90 ? -0.974 -1.053 -2.867 1.00 92.31 90 ARG A CA 1
ATOM 729 C C . ARG A 1 90 ? -0.628 -2.475 -3.311 1.00 92.31 90 ARG A C 1
ATOM 731 O O . ARG A 1 90 ? -1.243 -2.981 -4.241 1.00 92.31 90 ARG A O 1
ATOM 738 N N . GLY A 1 91 ? 0.346 -3.110 -2.660 1.00 88.38 91 GLY A N 1
ATOM 739 C CA . GLY A 1 91 ? 0.715 -4.509 -2.890 1.00 88.38 91 GLY A CA 1
ATOM 740 C C . GLY A 1 91 ? -0.019 -5.502 -1.985 1.00 88.38 91 GLY A C 1
ATOM 741 O O . GLY A 1 91 ? 0.414 -6.649 -1.879 1.00 88.38 91 GLY A O 1
ATOM 742 N N . CYS A 1 92 ? -1.065 -5.064 -1.282 1.00 92.88 92 CYS A N 1
ATOM 743 C CA . CYS A 1 92 ? -1.827 -5.876 -0.339 1.00 92.88 92 CYS A CA 1
ATOM 744 C C . CYS A 1 92 ? -3.260 -6.116 -0.837 1.00 92.88 92 CYS A C 1
ATOM 746 O O . CYS A 1 92 ? -3.718 -5.492 -1.790 1.00 92.88 92 CYS A O 1
ATOM 748 N N . LYS A 1 93 ? -3.980 -7.026 -0.176 1.00 91.94 93 LYS A N 1
ATOM 749 C CA . LYS A 1 93 ? -5.396 -7.316 -0.435 1.00 91.94 93 LYS A CA 1
ATOM 750 C C . LYS A 1 93 ? -6.164 -7.436 0.868 1.00 91.94 93 LYS A C 1
ATOM 752 O O . LYS A 1 93 ? -5.646 -7.994 1.829 1.00 91.94 93 LYS A O 1
ATOM 757 N N . ILE A 1 94 ? -7.4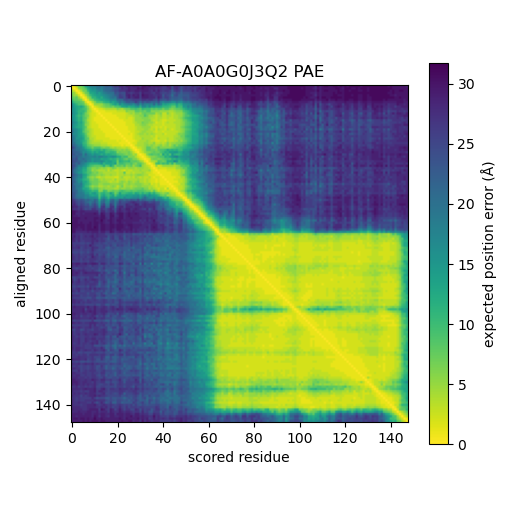10 -6.979 0.901 1.00 91.75 94 ILE A N 1
ATOM 758 C CA . ILE A 1 94 ? -8.289 -7.243 2.043 1.00 91.75 94 ILE A CA 1
ATOM 759 C C . ILE A 1 94 ? -8.989 -8.581 1.817 1.00 91.75 94 ILE A C 1
ATOM 761 O O . ILE A 1 94 ? -9.766 -8.737 0.875 1.00 91.75 94 ILE A O 1
ATOM 765 N N . VAL A 1 95 ? -8.704 -9.542 2.692 1.00 89.38 95 VAL A N 1
ATOM 766 C CA . VAL A 1 95 ? -9.254 -10.905 2.617 1.00 89.38 95 VAL A CA 1
ATOM 767 C C . VAL A 1 95 ? -10.536 -11.058 3.417 1.00 89.38 95 VAL A C 1
ATOM 769 O O . VAL A 1 95 ? -11.415 -11.810 3.012 1.00 89.38 95 VAL A O 1
ATOM 772 N N . ASN A 1 96 ? -10.654 -10.361 4.546 1.00 85.50 96 ASN A N 1
ATOM 773 C CA . ASN A 1 96 ? -11.838 -10.446 5.390 1.00 85.50 96 ASN A CA 1
ATOM 774 C C . ASN A 1 96 ? -12.067 -9.128 6.136 1.00 85.50 96 ASN A C 1
ATOM 776 O O . ASN A 1 96 ? -11.112 -8.508 6.614 1.00 85.50 96 ASN A O 1
ATOM 780 N N . ILE A 1 97 ? -13.332 -8.731 6.233 1.00 86.19 97 ILE A N 1
ATOM 781 C CA . ILE A 1 97 ? -13.815 -7.637 7.066 1.00 86.19 97 ILE A CA 1
ATOM 782 C C . ILE A 1 97 ? -14.969 -8.215 7.881 1.00 86.19 97 ILE A C 1
ATOM 784 O O . ILE A 1 97 ? -16.011 -8.560 7.327 1.00 86.19 97 ILE A O 1
ATOM 788 N N . ASP A 1 98 ? -14.759 -8.324 9.184 1.00 82.31 98 ASP A N 1
ATOM 789 C CA . ASP A 1 98 ? -15.760 -8.738 10.163 1.00 82.31 98 ASP A CA 1
ATOM 790 C C . ASP A 1 98 ? -15.965 -7.599 11.175 1.00 82.31 98 ASP A C 1
ATOM 792 O O . ASP A 1 98 ? -15.179 -6.650 11.205 1.00 82.31 98 ASP A O 1
ATOM 796 N N . LYS A 1 99 ? -17.016 -7.659 11.999 1.00 78.00 99 LYS A N 1
ATOM 797 C CA . LYS A 1 99 ? -17.360 -6.583 12.948 1.00 78.00 99 LYS A CA 1
ATOM 798 C C . LYS A 1 99 ? -16.162 -6.210 13.836 1.00 78.00 99 LYS A C 1
ATOM 800 O O . LYS A 1 99 ? -15.721 -7.002 14.672 1.00 78.00 99 LYS A O 1
ATOM 805 N N . GLY A 1 100 ? -15.616 -5.011 13.630 1.00 82.44 100 GLY A N 1
ATOM 806 C CA . GLY A 1 100 ? -14.426 -4.511 14.322 1.00 82.44 100 GLY A CA 1
ATOM 807 C C . GLY A 1 100 ? -13.089 -5.196 13.986 1.00 82.44 100 GLY A C 1
ATOM 808 O O . GLY A 1 100 ? -12.120 -4.998 14.723 1.00 82.44 100 GLY A O 1
ATOM 809 N N . LYS A 1 101 ? -12.975 -5.997 12.915 1.00 90.00 101 LYS A N 1
ATOM 810 C CA . LYS A 1 101 ? -11.706 -6.625 12.491 1.00 90.00 101 LYS A CA 1
ATOM 811 C C . LYS A 1 101 ? -11.517 -6.599 10.975 1.00 90.00 101 LYS A C 1
ATOM 813 O O . LYS A 1 101 ? -12.357 -7.087 10.228 1.00 90.00 101 LYS A O 1
ATOM 818 N N . MET A 1 102 ? -10.352 -6.142 10.519 1.00 90.88 102 MET A N 1
ATOM 819 C CA . MET A 1 102 ? -9.964 -6.175 9.105 1.00 90.88 102 MET A CA 1
ATOM 820 C C . MET A 1 102 ? -8.664 -6.957 8.918 1.00 90.88 102 MET A C 1
ATOM 822 O O . MET A 1 102 ? -7.661 -6.712 9.586 1.00 90.88 102 MET A O 1
ATOM 826 N N . SER A 1 103 ? -8.689 -7.899 7.978 1.00 92.06 103 SER A N 1
ATOM 827 C CA . SER A 1 103 ? -7.553 -8.750 7.634 1.00 92.06 103 SER A CA 1
AT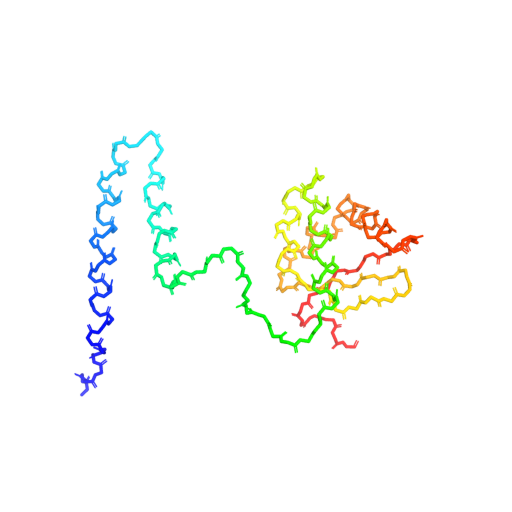OM 828 C C . SER A 1 103 ? -6.961 -8.347 6.289 1.00 92.06 103 SER A C 1
ATOM 830 O O . SER A 1 103 ? -7.620 -8.442 5.251 1.00 92.06 103 SER A O 1
ATOM 832 N N . ILE A 1 104 ? -5.697 -7.935 6.316 1.00 93.19 104 ILE A N 1
ATOM 833 C CA . ILE A 1 104 ? -4.907 -7.540 5.154 1.00 93.19 104 ILE A CA 1
ATOM 834 C C . ILE A 1 104 ? -3.908 -8.658 4.850 1.00 93.19 104 ILE A C 1
ATOM 836 O O . ILE A 1 104 ? -3.144 -9.095 5.705 1.00 93.19 104 ILE A O 1
ATOM 840 N N . MET A 1 105 ? -3.905 -9.131 3.614 1.00 91.56 105 MET A N 1
ATOM 841 C CA . MET A 1 105 ? -2.960 -10.108 3.098 1.00 91.56 105 MET A CA 1
ATOM 842 C C . MET A 1 105 ? -1.897 -9.415 2.254 1.00 91.56 105 MET A C 1
ATOM 844 O O . MET A 1 105 ? -2.196 -8.508 1.478 1.00 91.56 105 MET A O 1
ATOM 848 N N . THR A 1 106 ? -0.660 -9.883 2.371 1.00 90.75 106 THR A N 1
ATOM 849 C CA . THR A 1 106 ? 0.460 -9.477 1.522 1.00 90.75 106 THR A CA 1
ATOM 850 C C . THR A 1 106 ? 1.280 -10.686 1.095 1.00 90.75 106 THR A C 1
ATOM 852 O O . THR A 1 106 ? 1.361 -11.675 1.817 1.00 90.75 106 THR A O 1
ATOM 855 N N . ASN A 1 107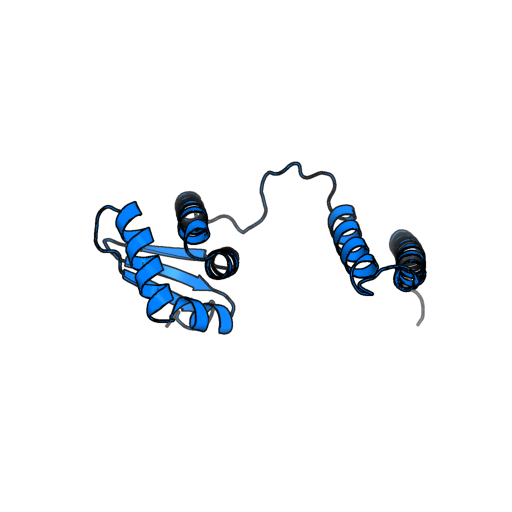 ? 1.926 -10.610 -0.064 1.00 88.38 107 ASN A N 1
ATOM 856 C CA . ASN A 1 107 ? 2.765 -11.697 -0.576 1.00 88.38 107 ASN A CA 1
ATOM 857 C C . ASN A 1 107 ? 4.222 -11.584 -0.091 1.00 88.38 107 ASN A C 1
ATOM 859 O O . ASN A 1 107 ? 5.036 -12.469 -0.343 1.00 88.38 107 ASN A O 1
ATOM 863 N N . TYR A 1 108 ? 4.571 -10.494 0.600 1.00 88.50 108 TYR A N 1
ATOM 864 C CA . TYR A 1 108 ? 5.954 -10.159 0.932 1.00 88.50 108 TYR A CA 1
ATOM 865 C C . TYR A 1 108 ? 6.152 -10.065 2.442 1.00 88.50 108 TYR A C 1
ATOM 867 O O . TYR A 1 108 ? 5.498 -9.270 3.121 1.00 88.50 108 TYR A O 1
ATOM 875 N N . LYS A 1 109 ? 7.122 -10.822 2.969 1.00 87.69 109 LYS A N 1
ATOM 876 C CA . LYS A 1 109 ? 7.489 -10.803 4.397 1.00 87.69 109 LYS A CA 1
ATOM 877 C C . LYS A 1 109 ? 7.803 -9.388 4.890 1.00 87.69 109 LYS A C 1
ATOM 879 O O . LYS A 1 109 ? 7.272 -8.963 5.910 1.00 87.69 109 LYS A O 1
ATOM 884 N N . PHE A 1 110 ? 8.550 -8.635 4.086 1.00 89.38 110 PHE A N 1
ATOM 885 C CA . PHE A 1 110 ? 8.895 -7.246 4.369 1.00 89.38 110 PHE A CA 1
ATOM 886 C C . PHE A 1 110 ? 7.663 -6.340 4.536 1.00 89.38 110 PHE A C 1
ATOM 888 O O . PHE A 1 110 ? 7.629 -5.507 5.437 1.00 89.38 110 PHE A O 1
ATOM 895 N N . HIS A 1 111 ? 6.621 -6.519 3.715 1.00 91.62 111 HIS A N 1
ATOM 896 C CA . HIS A 1 111 ? 5.379 -5.753 3.859 1.00 91.62 111 HIS A CA 1
ATOM 897 C C . HIS A 1 111 ? 4.686 -6.076 5.183 1.00 91.62 111 HIS A C 1
ATOM 899 O O . HIS A 1 111 ? 4.247 -5.160 5.870 1.00 91.62 111 HIS A O 1
ATOM 905 N N . LYS A 1 112 ? 4.624 -7.359 5.570 1.00 91.06 112 LYS A N 1
ATOM 906 C CA . LYS A 1 112 ? 4.048 -7.763 6.860 1.00 91.06 112 LYS A CA 1
ATOM 907 C C . LYS A 1 112 ? 4.812 -7.123 8.012 1.00 91.06 112 LYS A C 1
ATOM 909 O O . LYS A 1 112 ? 4.182 -6.534 8.880 1.00 91.06 112 LYS A O 1
ATOM 914 N N . GLU A 1 113 ? 6.141 -7.180 7.998 1.00 91.75 113 GLU A N 1
ATOM 915 C CA . GLU A 1 113 ? 6.980 -6.570 9.038 1.00 91.75 113 GLU A CA 1
ATOM 916 C C . GLU A 1 113 ? 6.753 -5.058 9.148 1.00 91.75 113 GLU A C 1
ATOM 918 O O . GLU A 1 113 ? 6.561 -4.546 10.246 1.00 91.75 113 GLU A O 1
ATOM 923 N N . LYS A 1 114 ? 6.699 -4.344 8.018 1.00 93.62 114 LYS A N 1
ATOM 924 C CA . LYS A 1 114 ? 6.466 -2.892 8.010 1.00 93.62 114 LYS A CA 1
ATOM 925 C C . LYS A 1 114 ? 5.059 -2.498 8.449 1.00 93.62 114 LYS A C 1
ATOM 927 O O . LYS A 1 114 ? 4.916 -1.518 9.170 1.00 93.62 114 LYS A O 1
ATOM 932 N N . LEU A 1 115 ? 4.036 -3.236 8.025 1.00 93.44 115 LEU A N 1
ATOM 933 C CA . LEU A 1 115 ? 2.646 -2.961 8.402 1.00 93.44 115 LEU A CA 1
ATOM 934 C C . LEU A 1 115 ? 2.335 -3.371 9.847 1.00 93.44 115 LEU A C 1
ATOM 936 O O . LEU A 1 115 ? 1.415 -2.823 10.442 1.00 93.44 115 LEU A O 1
ATOM 940 N N . SER A 1 116 ? 3.110 -4.303 10.407 1.00 92.12 116 SER A N 1
ATOM 941 C CA . SER A 1 116 ? 2.965 -4.785 11.788 1.00 92.12 116 SER A CA 1
ATOM 942 C C . SER A 1 116 ? 3.763 -3.960 12.803 1.00 92.12 116 SER A C 1
ATOM 944 O O . SER A 1 116 ? 3.739 -4.272 13.993 1.00 92.12 116 SER A O 1
ATOM 946 N N . ASP A 1 117 ? 4.482 -2.924 12.362 1.00 94.31 117 ASP A N 1
ATOM 947 C CA . ASP A 1 117 ? 5.110 -1.966 13.270 1.00 94.31 117 ASP A CA 1
ATOM 948 C C . ASP A 1 117 ? 4.042 -1.271 14.126 1.00 94.31 117 ASP A C 1
ATOM 950 O O . ASP A 1 117 ? 3.005 -0.859 13.616 1.00 94.31 117 ASP A O 1
ATOM 954 N N . SER A 1 118 ? 4.296 -1.101 15.424 1.00 93.00 118 SER A N 1
ATOM 955 C CA . SER A 1 118 ? 3.304 -0.589 16.381 1.00 93.00 118 SER A CA 1
ATOM 956 C C . SER A 1 118 ? 2.713 0.774 15.988 1.00 93.00 118 SER A C 1
ATOM 958 O O . SER A 1 118 ? 1.500 0.986 16.100 1.00 93.00 118 SER A O 1
ATOM 960 N N . LYS A 1 119 ? 3.539 1.695 15.464 1.00 92.38 119 LYS A N 1
ATOM 961 C CA . LYS A 1 119 ? 3.065 3.021 15.034 1.00 92.38 119 LYS A CA 1
ATOM 962 C C . LYS A 1 119 ? 2.204 2.912 13.782 1.00 92.38 119 LYS A C 1
ATOM 964 O O . LYS A 1 119 ? 1.168 3.566 13.688 1.00 92.38 119 LYS A O 1
ATOM 969 N N . VAL A 1 120 ? 2.631 2.077 12.836 1.00 94.44 120 VAL A N 1
ATOM 970 C CA . VAL A 1 120 ? 1.906 1.837 11.584 1.00 94.44 120 VAL A CA 1
ATOM 971 C C . VAL A 1 120 ? 0.579 1.143 11.861 1.00 94.44 120 VAL A C 1
ATOM 973 O O . VAL A 1 120 ? -0.448 1.580 11.357 1.00 94.44 120 VAL A O 1
ATOM 976 N N . MET A 1 121 ? 0.574 0.125 12.716 1.00 94.38 121 MET A N 1
ATOM 977 C CA . MET A 1 121 ? -0.626 -0.615 13.080 1.00 94.38 121 MET A CA 1
ATOM 978 C C . MET A 1 121 ? -1.650 0.301 13.752 1.00 94.38 121 MET A C 1
ATOM 980 O O . MET A 1 121 ? -2.799 0.342 13.327 1.00 94.38 121 MET A O 1
ATOM 984 N N . SER A 1 122 ? -1.209 1.131 14.703 1.00 93.69 122 SER A N 1
ATOM 985 C CA . SER A 1 122 ? -2.074 2.120 15.365 1.00 93.69 122 SER A CA 1
ATOM 986 C C . SER A 1 122 ? -2.666 3.130 14.373 1.00 93.69 122 SER A C 1
ATOM 988 O O . SER A 1 122 ? -3.833 3.506 14.483 1.00 93.69 122 SER A O 1
ATOM 990 N N . LEU A 1 123 ? -1.876 3.568 13.383 1.00 93.81 123 LEU A N 1
ATOM 991 C CA . LEU A 1 123 ? -2.345 4.442 12.308 1.00 93.81 123 LEU A CA 1
ATOM 992 C C . LEU A 1 123 ? -3.411 3.743 11.454 1.00 93.81 123 LEU A C 1
ATOM 994 O O . LEU A 1 123 ? -4.463 4.325 11.201 1.00 93.81 123 LEU A O 1
ATOM 998 N N . LEU A 1 124 ? -3.164 2.503 11.029 1.00 93.88 124 LEU A N 1
ATOM 999 C CA . LEU A 1 124 ? -4.104 1.739 10.208 1.00 93.88 124 LEU A CA 1
ATOM 1000 C C . LEU A 1 124 ? -5.409 1.454 10.958 1.00 93.88 124 LEU A C 1
ATOM 1002 O O . LEU A 1 124 ? -6.479 1.630 10.385 1.00 93.88 124 LEU A O 1
ATOM 1006 N N . GLU A 1 125 ? -5.336 1.077 12.235 1.00 94.19 125 GLU A N 1
ATOM 1007 C CA . GLU A 1 125 ? -6.502 0.851 13.100 1.00 94.19 125 GLU A CA 1
ATOM 1008 C C . GLU A 1 125 ? -7.326 2.123 13.296 1.00 94.19 125 GLU A C 1
ATOM 1010 O O . GLU A 1 125 ? -8.552 2.081 13.210 1.00 94.19 125 GLU A O 1
ATOM 1015 N N . LYS A 1 126 ? -6.668 3.272 13.494 1.00 93.19 126 LYS A N 1
ATOM 1016 C CA . LYS A 1 126 ? -7.341 4.575 13.562 1.00 93.19 126 LYS A CA 1
ATOM 1017 C C . LYS A 1 126 ? -8.062 4.891 12.249 1.00 93.19 126 LYS A C 1
ATOM 1019 O O . LYS A 1 126 ? -9.250 5.192 12.262 1.00 93.19 126 LYS A O 1
ATOM 1024 N N . MET A 1 127 ? -7.362 4.784 11.118 1.00 91.88 127 MET A N 1
ATOM 1025 C CA . MET A 1 127 ? -7.919 5.125 9.803 1.00 91.88 127 MET A CA 1
ATOM 1026 C C . MET A 1 127 ? -9.050 4.182 9.384 1.00 91.88 127 MET A C 1
ATOM 1028 O O . MET A 1 127 ? -10.046 4.641 8.828 1.00 91.88 127 MET A O 1
ATOM 1032 N N . ALA A 1 128 ? -8.921 2.887 9.679 1.00 90.25 128 ALA A N 1
ATOM 1033 C CA . ALA A 1 128 ? -9.982 1.910 9.472 1.00 90.25 128 ALA A CA 1
ATOM 1034 C C . ALA A 1 128 ? -11.154 2.146 10.433 1.00 90.25 128 ALA A C 1
ATOM 1036 O O . ALA A 1 128 ? -12.305 2.073 10.018 1.00 90.25 128 ALA A O 1
ATOM 1037 N N . GLY A 1 129 ? -10.890 2.489 11.695 1.00 88.75 129 GLY A N 1
ATOM 1038 C CA . GLY A 1 129 ? -11.942 2.774 12.667 1.00 88.75 129 GLY A CA 1
ATOM 1039 C C . GLY A 1 129 ? -12.800 3.978 12.286 1.00 88.75 129 GLY A C 1
ATOM 1040 O O . GLY A 1 129 ? -14.021 3.919 12.391 1.00 88.75 129 GLY A O 1
ATOM 1041 N N . ASP A 1 130 ? -12.187 5.026 11.738 1.00 86.50 130 ASP A N 1
ATOM 1042 C CA . ASP A 1 130 ? -12.923 6.158 11.168 1.00 86.50 130 ASP A CA 1
ATOM 1043 C C . ASP A 1 130 ? -13.809 5.752 9.975 1.00 86.50 130 ASP A C 1
ATOM 1045 O O . ASP A 1 130 ? -14.815 6.403 9.711 1.00 86.50 130 ASP A O 1
ATOM 1049 N N . PHE A 1 131 ? -13.425 4.708 9.230 1.00 82.31 131 PHE A N 1
ATOM 1050 C CA . PHE A 1 131 ? -14.175 4.222 8.070 1.00 82.31 131 PHE A CA 1
ATOM 1051 C C . PHE A 1 131 ? -15.424 3.430 8.485 1.00 82.31 131 PHE A C 1
ATOM 1053 O O . PHE A 1 131 ? -16.478 3.576 7.872 1.00 82.31 131 PHE A O 1
ATOM 1060 N N . PHE A 1 132 ? -15.324 2.614 9.539 1.00 82.50 132 PHE A N 1
ATOM 1061 C CA . PHE A 1 132 ? -16.437 1.784 10.024 1.00 82.50 132 PHE A CA 1
ATOM 1062 C C . PHE A 1 132 ? -17.235 2.417 11.174 1.00 82.50 132 PHE A C 1
ATOM 1064 O O . PHE A 1 132 ? -18.277 1.889 11.552 1.00 82.50 132 PHE A O 1
ATOM 1071 N N . GLY A 1 133 ? -16.772 3.539 11.735 1.00 81.12 133 GLY A N 1
ATOM 1072 C CA . GLY A 1 133 ? -17.406 4.199 12.883 1.00 81.12 133 GLY A CA 1
ATOM 1073 C C . GLY A 1 133 ? -17.262 3.428 14.202 1.00 81.12 133 GLY A C 1
ATOM 1074 O O . GLY A 1 133 ? -17.912 3.764 15.190 1.00 81.12 133 GLY A O 1
ATOM 1075 N N . GLU A 1 134 ? -16.413 2.401 14.236 1.00 82.38 134 GLU A N 1
ATOM 1076 C CA . GLU A 1 134 ? -16.155 1.551 15.398 1.00 82.38 134 GLU A CA 1
ATOM 1077 C C . GLU A 1 134 ? -14.663 1.212 15.514 1.00 82.38 134 GLU A C 1
ATOM 1079 O O . GLU A 1 134 ? -13.910 1.282 14.542 1.00 82.38 134 GLU A O 1
ATOM 1084 N N . LYS A 1 135 ? -14.205 0.820 16.711 1.00 85.50 135 LYS A N 1
ATOM 1085 C CA . LYS A 1 135 ? -12.807 0.405 16.905 1.00 85.50 135 LYS A CA 1
ATOM 1086 C C . LYS A 1 135 ? -12.513 -0.825 16.049 1.00 85.50 135 LYS A C 1
ATOM 1088 O O . LYS A 1 135 ? -13.023 -1.907 16.325 1.00 85.50 135 LYS A O 1
ATOM 1093 N N . THR A 1 136 ? -11.658 -0.652 15.046 1.00 89.94 136 THR A N 1
ATOM 1094 C CA . THR A 1 136 ? -11.309 -1.708 14.094 1.00 89.94 136 THR A CA 1
ATOM 1095 C C . THR A 1 136 ? -9.890 -2.188 14.343 1.00 89.94 136 THR A C 1
ATOM 1097 O O . THR A 1 136 ? -8.949 -1.403 14.272 1.00 89.94 136 THR A O 1
ATOM 1100 N N . LYS A 1 137 ? -9.735 -3.484 14.616 1.00 92.19 137 LYS A N 1
ATOM 1101 C CA . LYS A 1 137 ? -8.436 -4.136 14.789 1.00 92.19 137 LYS A CA 1
ATOM 1102 C C . LYS A 1 137 ? -7.906 -4.627 13.445 1.00 92.19 137 LYS A C 1
ATOM 1104 O O . LYS A 1 137 ? -8.616 -5.334 12.725 1.00 92.19 137 LYS A O 1
ATOM 1109 N N . ILE A 1 138 ? -6.660 -4.295 13.122 1.00 93.50 138 ILE A N 1
ATOM 1110 C CA . ILE A 1 138 ? -6.009 -4.748 11.886 1.00 93.50 138 ILE A CA 1
ATOM 1111 C C . ILE A 1 138 ? -5.214 -6.027 12.152 1.00 93.50 138 ILE A C 1
ATOM 1113 O O . ILE A 1 138 ? -4.545 -6.165 13.173 1.00 93.50 138 ILE A O 1
ATOM 1117 N N . ASN A 1 139 ? -5.275 -6.973 11.218 1.00 92.19 139 ASN A N 1
ATOM 1118 C CA . ASN A 1 139 ? -4.401 -8.139 11.184 1.00 92.19 139 ASN A CA 1
ATOM 1119 C C . ASN A 1 139 ? -3.712 -8.241 9.820 1.00 92.19 139 ASN A C 1
ATOM 1121 O O . ASN A 1 139 ? -4.373 -8.090 8.793 1.00 92.19 139 ASN A O 1
ATOM 1125 N N . VAL A 1 140 ? -2.406 -8.525 9.801 1.00 92.25 140 VAL A N 1
ATOM 1126 C CA . VAL A 1 140 ? -1.613 -8.619 8.565 1.00 92.25 140 VAL A CA 1
ATOM 1127 C C . VAL A 1 140 ? -1.035 -10.024 8.404 1.00 92.25 140 VAL A C 1
ATOM 1129 O O . VAL A 1 140 ? -0.286 -10.506 9.254 1.00 92.25 140 VAL A O 1
ATOM 1132 N N . MET A 1 141 ? -1.360 -10.687 7.294 1.00 90.69 141 MET A N 1
ATOM 1133 C CA . MET A 1 141 ? -1.019 -12.093 7.035 1.00 90.69 141 MET A CA 1
ATOM 1134 C C . MET A 1 141 ? -0.251 -12.264 5.722 1.00 90.69 141 MET A C 1
ATOM 1136 O O . MET A 1 141 ? -0.360 -11.437 4.816 1.00 90.69 141 MET A O 1
ATOM 1140 N N . LEU A 1 142 ? 0.524 -13.348 5.614 1.00 89.94 142 LEU A N 1
ATOM 1141 C CA . LEU A 1 142 ? 1.245 -13.683 4.383 1.00 89.94 142 LEU A CA 1
ATOM 1142 C C . LEU A 1 142 ? 0.404 -14.594 3.485 1.00 89.94 142 LEU A C 1
ATOM 1144 O O . LEU A 1 142 ? -0.178 -15.568 3.966 1.00 89.94 142 LEU A O 1
ATOM 1148 N N . SER A 1 143 ? 0.380 -14.324 2.177 1.00 76.75 143 SER A N 1
ATOM 1149 C CA . SER A 1 143 ? -0.253 -15.220 1.206 1.00 76.75 143 SER A CA 1
ATOM 1150 C C . SER A 1 143 ? 0.526 -16.541 1.165 1.00 76.75 143 SER A C 1
ATOM 1152 O O . SER A 1 143 ? 1.644 -16.593 0.654 1.00 76.75 143 SER A O 1
ATOM 1154 N N . GLY A 1 144 ? -0.036 -17.597 1.751 1.00 66.00 144 GLY A N 1
ATOM 1155 C CA . GLY A 1 144 ? 0.584 -18.926 1.828 1.00 66.00 144 GLY A CA 1
ATOM 1156 C C . GLY A 1 144 ? 1.132 -19.328 3.203 1.00 66.00 144 GLY A C 1
ATOM 1157 O O . GLY A 1 144 ? 1.653 -20.431 3.321 1.00 66.00 144 GLY A O 1
ATOM 1158 N N . GLY A 1 145 ? 1.014 -18.479 4.235 1.00 55.97 145 GLY A N 1
ATOM 1159 C CA . GLY A 1 145 ? 1.511 -18.787 5.588 1.00 55.97 145 GLY A CA 1
ATOM 1160 C C . GLY A 1 145 ? 0.455 -19.235 6.606 1.00 55.97 145 GLY A C 1
ATOM 1161 O O . GLY A 1 145 ? 0.784 -19.996 7.507 1.00 55.97 145 GLY A O 1
ATOM 1162 N N . ASP A 1 146 ? -0.799 -18.793 6.460 1.00 47.34 146 ASP A N 1
ATOM 1163 C CA . ASP A 1 146 ? -1.792 -18.831 7.550 1.00 47.34 146 ASP A CA 1
ATOM 1164 C C . ASP A 1 146 ? -3.186 -19.333 7.089 1.00 47.34 146 ASP A C 1
ATOM 1166 O O . ASP A 1 146 ? -4.216 -18.806 7.498 1.00 47.34 146 ASP A O 1
AT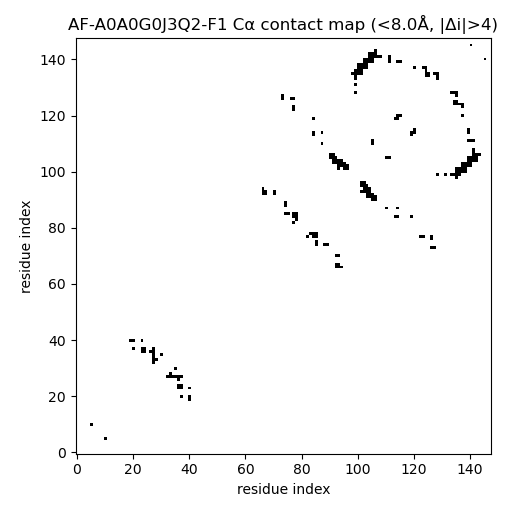OM 1170 N N . TYR A 1 147 ? -3.230 -20.346 6.211 1.00 38.81 147 TYR A N 1
ATOM 1171 C CA . TYR A 1 147 ? -4.409 -21.214 6.035 1.00 38.81 147 TYR A CA 1
ATOM 1172 C C . TYR A 1 147 ? -4.073 -22.594 6.620 1.00 38.81 147 TYR A C 1
ATOM 1174 O O . TYR A 1 147 ? -3.680 -23.514 5.901 1.00 38.81 147 TYR A O 1
ATOM 1182 N N . LYS A 1 148 ? -4.161 -22.709 7.943 1.00 35.62 148 LYS A N 1
ATOM 1183 C CA . LYS A 1 148 ? -4.271 -23.977 8.666 1.00 35.62 148 LYS A CA 1
ATOM 1184 C C . LYS A 1 148 ? -5.365 -23.846 9.708 1.00 35.62 148 LYS A C 1
ATOM 1186 O O . LYS A 1 148 ? -5.401 -22.781 10.359 1.00 35.62 148 LYS A O 1
#

Foldseek 3Di:
DDPDPDDPVVVVVVVVLVVQVVVLQVVLVVDPHSCVSVVVSVVVVVVVVDDDDDPDDDDDDDDDPPFVVVLVQLLVVVCVVDVVLSVLSVQWTFPDDDDQETEIEHQDPVSQVVCPPPVNQVVSQVSVCVVVVHRHGYHYYHDPDPPD

Secondary structure (DSSP, 8-state):
-------HHHHHHHHHHHHHHHHHHHHGGGSSSTTHHHHHHHHHHHHHTS----S----S-SS-HHHHHHHHHHHHHHHHH-HHHHHHHTTEEEEEEETTEEEEEES-HHHHHHHTSHHHHHHHHHHHHHHHTS--EEEEEETTTS--

pLDDT: mean 77.76, std 17.77, range [34.47, 94.62]

Mean predicted aligned error: 15.84 Å

Solvent-accessible surface area (backbone atoms only — not comparable to full-atom values): 8868 Å² total; per-residue (Å²): 143,86,87,80,83,67,65,74,68,57,60,51,52,51,51,52,51,52,54,51,49,54,51,27,58,60,54,29,79,78,43,98,55,72,54,54,45,56,53,51,49,53,54,51,52,65,46,66,82,43,76,87,71,67,100,66,90,89,91,76,87,93,79,54,81,65,44,56,52,53,51,50,54,50,32,61,57,39,37,78,81,37,55,69,59,26,59,52,53,72,65,42,45,64,79,48,77,52,96,49,35,38,34,36,32,26,80,44,71,68,53,42,56,58,53,64,32,71,70,48,37,53,50,51,21,50,59,47,13,69,72,71,77,43,80,26,47,72,43,72,46,50,70,89,73,76,90,125